Protein AF-A0A7S3Y814-F1 (afdb_monomer_lite)

Organism: NCBI:txid91324

Foldseek 3Di:
DDDDDDDPDPDDPDPVNVVVVVVLVVPDPPALEAEEEEEEAAPLCRVVVVCVVQVHDPPDDDFDPAWDWDWDADPNHTYTYIYGGRDPVHVVVPVVPPPRHPYYHYRD

InterPro domains:
  IPR005225 Small GTP-binding domain [TIGR00231] (32-103)
  IPR006689 Small GTPase superfamily, ARF/SAR type [PF00025] (21-105)
  IPR006689 Small GTPase superfamily, ARF/SAR type [PR00328] (35-58)
  IPR006689 Small GTPase superfamily, ARF/SAR type [PR00328] (63-87)
  IPR006689 Small GTPase superfamily, ARF/SAR type [PR00328] (90-108)
  IPR027417 P-loop containing nucleoside triphosphate hydrolase [G3DSA:3.40.50.300] (13-106)
  IPR027417 P-loop containing nucleoside triphosphate hydrolase [SSF52540] (30-105)
  IPR044612 ADP-ribosylation factor-like protein 2/3 [PTHR45697] (18-105)

Radius of gyration: 16.12 Å; chains: 1; bounding box: 32×49×43 Å

pLDDT: mean 75.56, std 18.51, range [23.2, 92.88]

Sequence (108 aa):
TCRFTSVLSPRHASLTEMGLLSLLRGLRKSEKEARILVLGLDNAGKTTCLKQLSNEEISHVVPTQGFNIKSLVQDGFKLNVWDIGGQKTIRPYWRNYFENTDCLVSNH

Structure (mmCIF, N/CA/C/O backbone):
data_AF-A0A7S3Y814-F1
#
_entry.id   AF-A0A7S3Y814-F1
#
loop_
_atom_site.group_PDB
_atom_site.id
_atom_site.type_symbol
_atom_site.label_atom_id
_atom_site.label_alt_id
_atom_site.label_comp_id
_atom_site.label_asym_id
_atom_site.label_entity_id
_atom_site.label_seq_id
_atom_site.pdbx_PDB_ins_code
_atom_site.Cartn_x
_atom_site.Cartn_y
_atom_site.Cartn_z
_atom_site.occupancy
_atom_site.B_iso_or_equiv
_atom_site.auth_seq_id
_atom_site.auth_comp_id
_atom_site.auth_asym_id
_atom_site.auth_atom_id
_atom_site.pdbx_PDB_model_num
ATOM 1 N N . THR A 1 1 ? -2.531 38.382 30.337 1.00 42.53 1 THR A N 1
ATOM 2 C CA . THR A 1 1 ? -2.889 38.840 28.978 1.00 42.53 1 THR A CA 1
ATOM 3 C C . THR A 1 1 ? -1.778 38.456 28.025 1.00 42.53 1 THR A C 1
ATOM 5 O O . THR A 1 1 ? -0.744 39.101 28.012 1.00 42.53 1 THR A O 1
ATOM 8 N N . CYS A 1 2 ? -1.948 37.374 27.266 1.00 23.20 2 CYS A N 1
ATOM 9 C CA . CYS A 1 2 ? -1.082 37.080 26.127 1.00 23.20 2 CYS A CA 1
ATOM 10 C C . CYS A 1 2 ? -1.944 36.422 25.048 1.00 23.20 2 CYS A C 1
ATOM 12 O O . CYS A 1 2 ? -2.606 35.417 25.296 1.00 23.20 2 CYS A O 1
ATOM 14 N N . ARG A 1 3 ? -2.023 37.088 23.899 1.00 39.22 3 ARG A N 1
ATOM 15 C CA . ARG A 1 3 ? -2.872 36.779 22.751 1.00 39.22 3 ARG A CA 1
ATOM 16 C C . ARG A 1 3 ? -1.935 36.215 21.688 1.00 39.22 3 ARG A C 1
ATOM 18 O O . ARG A 1 3 ? -1.065 36.944 21.231 1.00 39.22 3 ARG A O 1
ATOM 25 N N . PHE A 1 4 ? -2.099 34.953 21.309 1.00 31.38 4 PHE A N 1
ATOM 26 C CA . PHE A 1 4 ? -1.454 34.392 20.122 1.00 31.38 4 PHE A CA 1
ATOM 27 C C . PHE A 1 4 ? -2.539 33.851 19.196 1.00 31.38 4 PHE A C 1
ATOM 29 O O . PHE A 1 4 ? -2.988 32.716 19.295 1.00 31.38 4 PHE A O 1
ATOM 36 N N . THR A 1 5 ? -3.012 34.735 18.324 1.00 38.53 5 THR A N 1
ATOM 37 C CA . THR A 1 5 ? -3.643 34.374 17.060 1.00 38.53 5 THR A CA 1
ATOM 38 C C . THR A 1 5 ? -2.535 34.036 16.064 1.00 38.53 5 THR A C 1
ATOM 40 O O . THR A 1 5 ? -1.815 34.934 15.636 1.00 38.53 5 THR A O 1
ATOM 43 N N . SER A 1 6 ? -2.414 32.773 15.672 1.00 33.12 6 SER A N 1
ATOM 44 C CA . SER A 1 6 ? -1.783 32.352 14.416 1.00 33.12 6 SER A CA 1
ATOM 45 C C . SER A 1 6 ? -2.910 31.782 13.548 1.00 33.12 6 SER A C 1
ATOM 47 O O . SER A 1 6 ? -3.399 30.682 13.759 1.00 33.12 6 SER A O 1
ATOM 49 N N . VAL A 1 7 ? -3.595 32.609 12.758 1.00 37.78 7 VAL A N 1
ATOM 50 C CA . VAL A 1 7 ? -3.277 32.835 11.337 1.00 37.78 7 VAL A CA 1
ATOM 51 C C . VAL A 1 7 ? -2.771 31.555 10.661 1.00 37.78 7 VAL A C 1
ATOM 53 O O . VAL A 1 7 ? -1.594 31.422 10.342 1.00 37.78 7 VAL A O 1
ATOM 56 N N . LEU A 1 8 ? -3.684 30.614 10.413 1.00 36.41 8 LEU A N 1
ATOM 57 C CA . LEU A 1 8 ? -3.529 29.666 9.312 1.00 36.41 8 LEU A CA 1
ATOM 58 C C . LEU A 1 8 ? -3.719 30.458 8.010 1.00 36.41 8 LEU A C 1
ATOM 60 O O . LEU A 1 8 ? -4.835 30.717 7.568 1.00 36.41 8 LEU A O 1
ATOM 64 N N . SER A 1 9 ? -2.604 30.928 7.454 1.00 35.44 9 SER A N 1
ATOM 65 C CA . SER A 1 9 ? -2.532 31.521 6.118 1.00 35.44 9 SER A CA 1
ATOM 66 C C . SER A 1 9 ? -2.795 30.428 5.070 1.00 35.44 9 SER A C 1
ATOM 68 O O . SER A 1 9 ? -2.059 29.441 5.048 1.00 35.44 9 SER A O 1
ATOM 70 N N . PRO A 1 10 ? -3.790 30.571 4.175 1.00 41.81 10 PRO A N 1
ATOM 71 C CA . PRO A 1 10 ? -4.065 29.601 3.125 1.00 41.81 10 PRO A CA 1
ATOM 72 C C . PRO A 1 10 ? -3.220 29.952 1.899 1.00 41.81 10 PRO A C 1
ATOM 74 O O . PRO A 1 10 ? -3.723 30.472 0.907 1.00 41.81 10 PRO A O 1
ATOM 77 N N . ARG A 1 11 ? -1.904 29.749 1.965 1.00 37.62 11 ARG A N 1
ATOM 78 C CA . ARG A 1 11 ? -1.033 29.892 0.792 1.00 37.62 11 ARG A CA 1
ATOM 79 C C . ARG A 1 11 ? 0.015 28.790 0.825 1.00 37.62 11 ARG A C 1
ATOM 81 O O . ARG A 1 11 ? 0.974 28.920 1.571 1.00 37.62 11 ARG A O 1
ATOM 88 N N . HIS A 1 12 ? -0.186 27.778 -0.024 1.00 40.03 12 HIS A N 1
ATOM 89 C CA . HIS A 1 12 ? 0.581 26.527 -0.195 1.00 40.03 12 HIS A CA 1
ATOM 90 C C . HIS A 1 12 ? 0.005 25.265 0.471 1.00 40.03 12 HIS A C 1
ATOM 92 O O . HIS A 1 12 ? 0.764 24.381 0.839 1.00 40.03 12 HIS A O 1
ATOM 98 N N . ALA A 1 13 ? -1.321 25.120 0.557 1.00 43.84 13 ALA A N 1
ATOM 99 C CA . ALA A 1 13 ? -1.892 23.772 0.585 1.00 43.84 13 ALA A CA 1
ATOM 100 C C . ALA A 1 13 ? -1.985 23.279 -0.866 1.00 43.84 13 ALA A C 1
ATOM 102 O O . ALA A 1 13 ? -2.672 23.888 -1.692 1.00 43.84 13 ALA A O 1
ATOM 103 N N . SER A 1 14 ? -1.240 22.232 -1.197 1.00 47.19 14 SER A N 1
ATOM 104 C CA . SER A 1 14 ? -1.306 21.590 -2.514 1.00 47.19 14 SER A CA 1
ATOM 105 C C . SER A 1 14 ? -2.740 21.094 -2.779 1.00 47.19 14 SER A C 1
ATOM 107 O O . SER A 1 14 ? -3.441 20.686 -1.854 1.00 47.19 14 SER A O 1
ATOM 109 N N . LEU A 1 15 ? -3.218 21.124 -4.030 1.00 47.12 15 LEU A N 1
ATOM 110 C CA . LEU A 1 15 ? -4.584 20.690 -4.398 1.00 47.12 15 LEU A CA 1
ATOM 111 C C . LEU A 1 15 ? -4.923 19.260 -3.915 1.00 47.12 15 LEU A C 1
ATOM 113 O O . LEU A 1 15 ? -6.091 18.926 -3.724 1.00 47.12 15 LEU A O 1
ATOM 117 N N . THR A 1 16 ? -3.903 18.438 -3.664 1.00 50.28 16 THR A N 1
AT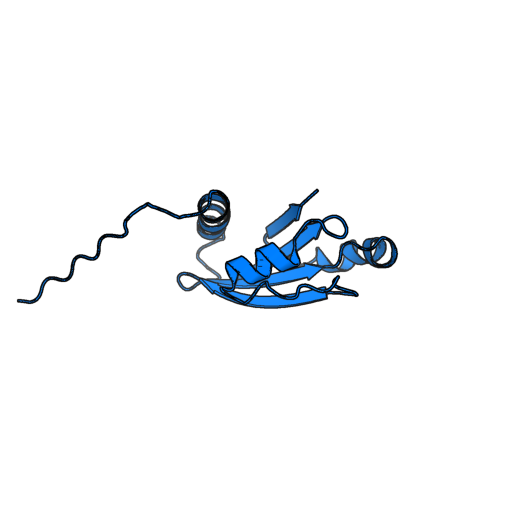OM 118 C CA . THR A 1 16 ? -3.981 17.088 -3.094 1.00 50.28 16 THR A CA 1
ATOM 119 C C . THR A 1 16 ? -4.303 17.055 -1.595 1.00 50.28 16 THR A C 1
ATOM 121 O O . THR A 1 16 ? -5.032 16.164 -1.157 1.00 50.28 16 THR A O 1
ATOM 124 N N . GLU A 1 17 ? -3.838 18.029 -0.803 1.00 51.25 17 GLU A N 1
ATOM 125 C CA . GLU A 1 17 ? -4.102 18.079 0.646 1.00 51.25 17 GLU A CA 1
ATOM 126 C C . GLU A 1 17 ? -5.571 18.381 0.951 1.00 51.25 17 GLU A C 1
ATOM 128 O O . GLU A 1 17 ? -6.143 17.791 1.866 1.00 51.25 17 GLU A O 1
ATOM 133 N N . MET A 1 18 ? -6.227 19.235 0.156 1.00 51.94 18 MET A N 1
ATOM 134 C CA . MET A 1 18 ? -7.648 19.549 0.359 1.00 51.94 18 MET A CA 1
ATOM 135 C C . MET A 1 18 ? -8.555 18.326 0.161 1.00 51.94 18 MET A C 1
ATOM 137 O O . MET A 1 18 ? -9.517 18.155 0.909 1.00 51.94 18 MET A O 1
ATOM 141 N N . GLY A 1 19 ? -8.234 17.456 -0.803 1.00 62.22 19 GLY A N 1
ATOM 142 C CA . GLY A 1 19 ? -9.001 16.241 -1.081 1.00 62.22 19 GLY A CA 1
ATOM 143 C C . GLY A 1 19 ? -8.835 15.191 0.014 1.00 62.22 19 GLY A C 1
ATOM 144 O O . GLY A 1 19 ? -9.819 14.787 0.633 1.00 62.22 19 GLY A O 1
ATOM 145 N N . LEU A 1 20 ? -7.593 14.802 0.313 1.00 63.75 20 LEU A N 1
ATOM 146 C CA . LEU A 1 20 ? -7.313 13.744 1.286 1.00 63.75 20 LEU A CA 1
ATOM 147 C C . LEU A 1 20 ? -7.800 14.115 2.693 1.00 63.75 20 LEU A C 1
ATOM 149 O O . LEU A 1 20 ? -8.494 13.323 3.323 1.00 63.75 20 LEU A O 1
ATOM 153 N N . LEU A 1 21 ? -7.542 15.343 3.155 1.00 60.06 21 LEU A N 1
ATOM 154 C CA . LEU A 1 21 ? -7.996 15.796 4.476 1.00 60.06 21 LEU A CA 1
ATOM 155 C C . LEU A 1 21 ? -9.529 15.856 4.579 1.00 60.06 21 LEU A C 1
ATOM 157 O O . LEU A 1 21 ? -10.087 15.598 5.645 1.00 60.06 21 LEU A O 1
ATOM 161 N N . SER A 1 22 ? -10.233 16.166 3.485 1.00 61.69 22 SER A N 1
ATOM 162 C CA . SER A 1 22 ? -11.703 16.142 3.466 1.00 61.69 22 SER A CA 1
ATOM 163 C C . SER A 1 22 ? -12.273 14.720 3.539 1.00 61.69 22 SER A C 1
ATOM 165 O O . SER A 1 22 ? -13.259 14.500 4.243 1.00 61.69 22 SER A O 1
ATOM 167 N N . LEU A 1 23 ? -11.612 13.748 2.900 1.00 63.41 23 LEU A N 1
ATOM 168 C CA . LEU A 1 23 ? -11.965 12.328 2.983 1.00 63.41 23 LEU A CA 1
ATOM 169 C C . LEU A 1 23 ? -11.729 11.781 4.398 1.00 63.41 23 LEU A C 1
ATOM 171 O O . LEU A 1 23 ? -12.581 11.074 4.935 1.00 63.41 23 LEU A O 1
ATOM 175 N N . LEU A 1 24 ? -10.631 12.184 5.044 1.00 62.84 24 LEU A N 1
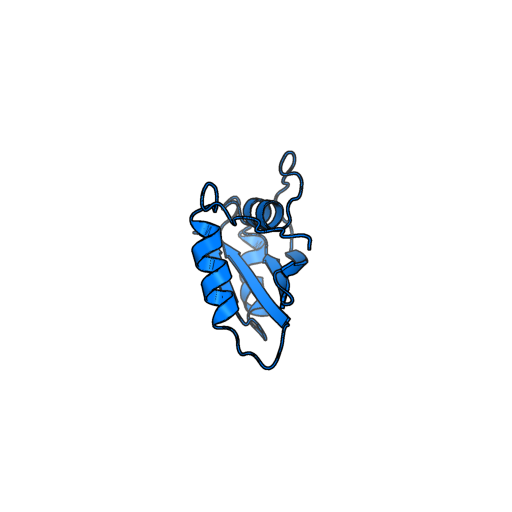ATOM 176 C CA . LEU A 1 24 ? -10.327 11.817 6.431 1.00 62.84 24 LEU A CA 1
ATOM 177 C C . LEU A 1 24 ? -11.347 12.366 7.434 1.00 62.84 24 LEU A C 1
ATOM 179 O O . LEU A 1 24 ? -11.690 11.680 8.390 1.00 62.84 24 LEU A O 1
ATOM 183 N N . ARG A 1 25 ? -11.903 13.563 7.201 1.00 62.22 25 ARG A N 1
ATOM 184 C CA . ARG A 1 25 ? -12.992 14.110 8.036 1.00 62.22 25 ARG A CA 1
ATOM 185 C C . ARG A 1 25 ? -14.311 13.338 7.904 1.00 62.22 25 ARG A C 1
ATOM 187 O O . ARG A 1 25 ? -15.149 13.442 8.799 1.00 62.22 25 ARG A O 1
ATOM 194 N N . GLY A 1 26 ? -14.512 12.610 6.801 1.00 59.97 26 GLY A N 1
ATOM 195 C CA . GLY A 1 26 ? -15.687 11.766 6.557 1.00 59.97 26 GLY A CA 1
ATOM 196 C C . GLY A 1 26 ? -15.579 10.355 7.147 1.00 59.97 26 GLY A C 1
ATOM 197 O O . GLY A 1 26 ? -16.605 9.715 7.387 1.00 59.97 26 GLY A O 1
ATOM 198 N N . LEU A 1 27 ? -14.358 9.882 7.419 1.00 62.66 27 LEU A N 1
ATOM 199 C CA . LEU A 1 27 ? -14.099 8.616 8.102 1.00 62.66 27 LEU A CA 1
ATOM 200 C C . LEU A 1 27 ? -14.560 8.710 9.566 1.00 62.66 27 LEU A C 1
ATOM 202 O O . LEU A 1 27 ? -14.263 9.655 10.295 1.00 62.66 27 LEU A O 1
ATOM 206 N N . ARG A 1 28 ? -15.420 7.762 9.951 1.00 55.16 28 ARG A N 1
ATOM 207 C CA . ARG A 1 28 ? -16.285 7.802 11.138 1.00 55.16 28 ARG A CA 1
ATOM 208 C C . ARG A 1 28 ? -15.518 8.119 12.430 1.00 55.16 28 ARG A C 1
ATOM 210 O O . ARG A 1 28 ? -14.602 7.409 12.815 1.00 55.16 28 ARG A O 1
ATOM 217 N N . LYS A 1 29 ? -16.026 9.115 13.168 1.00 52.81 29 LYS A N 1
ATOM 218 C CA . LYS A 1 29 ? -15.592 9.609 14.497 1.00 52.81 29 LYS A CA 1
ATOM 219 C C . LYS A 1 29 ? -15.321 8.561 15.602 1.00 52.81 29 LYS A C 1
ATOM 221 O O . L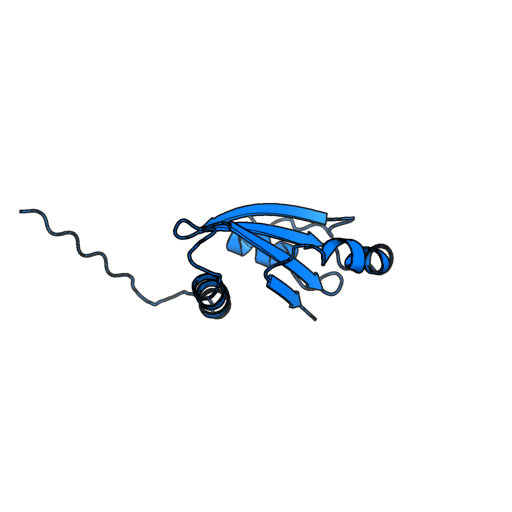YS A 1 29 ? -14.865 8.970 16.666 1.00 52.81 29 LYS A O 1
ATOM 226 N N . SER A 1 30 ? -15.635 7.274 15.423 1.00 55.22 30 SER A N 1
ATOM 227 C CA . SER A 1 30 ? -15.480 6.253 16.473 1.00 55.22 30 SER A CA 1
ATOM 228 C C . SER A 1 30 ? -14.093 5.616 16.513 1.00 55.22 30 SER A C 1
ATOM 230 O O . SER A 1 30 ? -13.641 5.251 17.592 1.00 55.22 30 SER A O 1
ATOM 232 N N . GLU A 1 31 ? -13.396 5.534 15.379 1.00 63.00 31 GLU A N 1
ATOM 233 C CA . GLU A 1 31 ? -12.042 4.988 15.303 1.00 63.00 31 GLU A CA 1
ATOM 234 C C . GLU A 1 31 ? -11.143 6.037 14.658 1.00 63.00 31 GLU A C 1
ATOM 236 O O . GLU A 1 31 ? -11.306 6.415 13.503 1.00 63.00 31 GLU A O 1
ATOM 241 N N . LYS A 1 32 ? -10.194 6.567 15.432 1.00 77.94 32 LYS A N 1
ATOM 242 C CA . LYS A 1 32 ? -9.200 7.536 14.945 1.00 77.94 32 LYS A CA 1
ATOM 243 C C . LYS A 1 32 ? -8.105 6.851 14.120 1.00 77.94 32 LYS A C 1
ATOM 245 O O . LYS A 1 32 ? -6.986 7.348 14.079 1.00 77.94 32 LYS A O 1
ATOM 250 N N . GLU A 1 33 ? -8.389 5.703 13.516 1.00 84.75 33 GLU A N 1
ATOM 251 C CA . GLU A 1 33 ? -7.453 4.916 12.722 1.00 84.75 33 GLU A CA 1
ATOM 252 C C . GLU A 1 33 ? -8.092 4.594 11.371 1.00 84.75 33 GLU A C 1
ATOM 254 O O . GLU A 1 33 ? -9.267 4.250 11.313 1.00 84.75 33 GLU A O 1
ATOM 259 N N . ALA A 1 34 ? -7.336 4.757 10.287 1.00 88.31 34 ALA A N 1
ATOM 260 C CA . ALA A 1 34 ? -7.793 4.460 8.935 1.00 88.31 34 ALA A CA 1
ATOM 261 C C . ALA A 1 34 ? -6.699 3.729 8.157 1.00 88.31 34 ALA A C 1
ATOM 263 O O . ALA A 1 34 ? -5.524 4.113 8.194 1.00 88.31 34 ALA A O 1
ATOM 264 N N . ARG A 1 35 ? -7.084 2.693 7.413 1.00 90.44 35 ARG A N 1
ATOM 265 C CA . ARG A 1 35 ? -6.218 1.967 6.489 1.00 90.44 35 ARG A CA 1
ATOM 266 C C . ARG A 1 35 ? -6.405 2.484 5.068 1.00 90.44 35 ARG A C 1
ATOM 268 O O . ARG A 1 35 ? -7.458 2.322 4.454 1.00 90.44 35 ARG A O 1
ATOM 275 N N . ILE A 1 36 ? -5.342 3.074 4.536 1.00 91.06 36 ILE A N 1
ATOM 276 C CA . ILE A 1 36 ? -5.294 3.624 3.184 1.00 91.06 36 ILE A CA 1
ATOM 277 C C . ILE A 1 36 ? -4.453 2.691 2.318 1.00 91.06 36 ILE A C 1
ATOM 279 O O . ILE A 1 36 ? -3.300 2.416 2.638 1.00 91.06 36 ILE A O 1
ATOM 283 N N . LEU A 1 37 ? -5.007 2.223 1.207 1.00 92.69 37 LEU A N 1
ATOM 284 C CA . LEU A 1 37 ? -4.294 1.438 0.206 1.00 92.69 37 LEU A CA 1
ATOM 285 C C . LEU A 1 37 ? -3.956 2.326 -0.990 1.00 92.69 37 LEU A C 1
ATOM 287 O O . LEU A 1 37 ? -4.844 2.959 -1.554 1.00 92.69 37 LEU A O 1
ATOM 291 N N . VAL A 1 38 ? -2.689 2.361 -1.396 1.00 92.25 38 VAL A N 1
ATOM 292 C CA . VAL A 1 38 ? -2.211 3.126 -2.554 1.00 92.25 38 VAL A CA 1
ATOM 293 C C . VAL A 1 38 ? -1.799 2.151 -3.655 1.00 92.25 38 VAL A C 1
ATOM 295 O O . VAL A 1 38 ? -0.818 1.418 -3.525 1.00 92.25 38 VAL A O 1
ATOM 298 N N . LEU A 1 39 ? -2.565 2.143 -4.747 1.00 90.75 39 LEU A N 1
ATOM 299 C CA . LEU A 1 39 ? -2.344 1.328 -5.943 1.00 90.75 39 LEU A CA 1
ATOM 300 C C . LEU A 1 39 ? -2.102 2.212 -7.169 1.00 90.75 39 LEU A C 1
ATOM 302 O O . LEU A 1 39 ? -2.344 3.417 -7.168 1.00 90.75 39 LEU A O 1
ATOM 306 N N . GLY A 1 40 ? -1.576 1.613 -8.235 1.00 89.50 40 GLY A N 1
ATOM 307 C CA . GLY A 1 40 ? -1.317 2.318 -9.489 1.00 89.50 40 GLY A CA 1
ATOM 308 C C . GLY A 1 40 ? -0.167 1.718 -10.279 1.00 89.50 40 GLY A C 1
ATOM 309 O O . GLY A 1 40 ? 0.579 0.874 -9.766 1.00 89.50 40 GLY A O 1
ATOM 310 N N . LEU A 1 41 ? -0.004 2.150 -11.528 1.00 87.25 41 LEU A N 1
ATOM 311 C CA . LEU A 1 41 ? 1.028 1.618 -12.420 1.00 87.25 41 LEU A CA 1
ATOM 312 C C . LEU A 1 41 ? 2.446 1.851 -11.875 1.00 87.25 41 LEU A C 1
ATOM 314 O O . LEU A 1 41 ? 2.679 2.616 -10.930 1.00 87.25 41 LEU A O 1
ATOM 318 N N . ASP A 1 42 ? 3.405 1.112 -12.433 1.00 86.00 42 ASP A N 1
ATOM 319 C CA . ASP A 1 42 ? 4.813 1.354 -12.131 1.00 86.00 42 ASP A CA 1
ATOM 320 C C . ASP A 1 42 ? 5.173 2.794 -12.514 1.00 86.00 42 ASP A C 1
ATOM 322 O O . ASP A 1 42 ? 4.629 3.325 -13.481 1.00 86.00 42 ASP A O 1
ATOM 326 N N . ASN A 1 43 ? 6.032 3.429 -11.722 1.00 82.19 43 ASN A N 1
ATOM 327 C CA . ASN A 1 43 ? 6.453 4.814 -11.913 1.00 82.19 43 ASN A CA 1
ATOM 328 C C . ASN A 1 43 ? 5.333 5.883 -11.869 1.00 82.19 43 ASN A C 1
ATOM 330 O O . ASN A 1 43 ? 5.583 7.043 -12.172 1.00 82.19 43 ASN A O 1
ATOM 334 N N . ALA A 1 44 ? 4.120 5.553 -11.405 1.00 85.56 44 ALA A N 1
ATOM 335 C CA . ALA A 1 44 ? 3.017 6.516 -11.234 1.00 85.56 44 ALA A CA 1
ATOM 336 C C . ALA A 1 44 ? 3.216 7.526 -10.072 1.00 85.56 44 ALA A C 1
ATOM 338 O O . ALA A 1 44 ? 2.295 8.250 -9.697 1.00 85.56 44 ALA A O 1
ATOM 339 N N . GLY A 1 45 ? 4.394 7.537 -9.43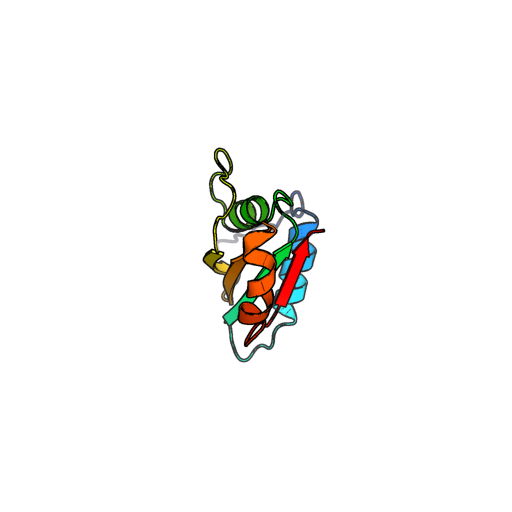3 1.00 86.38 45 GLY A N 1
ATOM 340 C CA . GLY A 1 45 ? 4.728 8.475 -8.353 1.00 86.38 45 GLY A CA 1
ATOM 341 C C . GLY A 1 45 ? 4.108 8.170 -6.983 1.00 86.38 45 GLY A C 1
ATOM 342 O O . GLY A 1 45 ? 4.096 9.044 -6.121 1.00 86.38 45 GLY A O 1
ATOM 343 N N . LYS A 1 46 ? 3.613 6.947 -6.746 1.00 89.38 46 LYS A N 1
ATOM 344 C CA . LYS A 1 46 ? 2.944 6.551 -5.486 1.00 89.38 46 LYS A CA 1
ATOM 345 C C . LYS A 1 46 ? 3.824 6.761 -4.252 1.00 89.38 46 LYS A C 1
ATOM 347 O O . LYS A 1 46 ? 3.459 7.498 -3.340 1.00 89.38 46 LYS A O 1
ATOM 352 N N . THR A 1 47 ? 5.026 6.193 -4.276 1.00 87.12 47 THR A N 1
ATOM 353 C CA . THR A 1 47 ? 6.010 6.321 -3.194 1.00 87.12 47 THR A CA 1
ATOM 354 C C . THR A 1 47 ? 6.467 7.769 -3.010 1.00 87.12 47 THR A C 1
ATOM 356 O O . THR A 1 47 ? 6.684 8.208 -1.884 1.00 87.12 47 THR A O 1
ATOM 359 N N . THR A 1 48 ? 6.554 8.541 -4.098 1.00 88.06 48 THR A N 1
ATOM 360 C CA . THR A 1 48 ? 6.864 9.977 -4.056 1.00 88.06 48 THR A CA 1
ATOM 361 C C . THR A 1 48 ? 5.773 10.769 -3.337 1.00 88.06 48 THR A C 1
ATOM 363 O O . THR A 1 48 ? 6.086 11.558 -2.451 1.00 88.06 48 THR A O 1
ATOM 366 N N . CYS A 1 49 ? 4.502 10.521 -3.663 1.00 86.19 49 CYS A N 1
ATOM 367 C CA . CYS A 1 49 ? 3.356 11.138 -2.994 1.00 86.19 49 CYS A CA 1
ATOM 368 C C . CYS A 1 49 ? 3.320 10.777 -1.499 1.00 86.19 49 CYS A C 1
ATOM 370 O O . CYS A 1 49 ? 3.158 11.649 -0.649 1.00 86.19 49 CYS A O 1
ATOM 372 N N . LEU A 1 50 ? 3.575 9.507 -1.160 1.00 87.50 50 LEU A N 1
ATOM 373 C CA . LEU A 1 50 ? 3.657 9.066 0.234 1.00 87.50 50 LEU A CA 1
ATOM 374 C C . LEU A 1 50 ? 4.792 9.763 0.999 1.00 87.50 50 LEU A C 1
ATOM 376 O O . LEU A 1 50 ? 4.591 10.185 2.134 1.00 87.50 50 LEU A O 1
ATOM 380 N N . LYS A 1 51 ? 5.977 9.895 0.391 1.00 88.75 51 LYS A N 1
ATOM 381 C CA . LYS A 1 51 ? 7.114 10.607 0.994 1.00 88.75 51 LYS A CA 1
ATOM 382 C C . LYS A 1 51 ? 6.823 12.093 1.204 1.00 88.75 51 LYS A C 1
ATOM 384 O O . LYS A 1 51 ? 7.161 12.621 2.258 1.00 88.75 51 LYS A O 1
ATOM 389 N N . GLN A 1 52 ? 6.155 12.740 0.248 1.00 86.81 52 GLN A N 1
ATOM 390 C CA . GLN A 1 52 ? 5.695 14.125 0.389 1.00 86.81 52 GLN A CA 1
ATOM 391 C C . GLN A 1 52 ? 4.728 14.273 1.566 1.00 86.81 52 GLN A C 1
ATOM 393 O O . GLN A 1 52 ? 4.933 15.129 2.419 1.00 86.81 52 GLN A O 1
ATOM 398 N N . LEU A 1 53 ? 3.725 13.393 1.660 1.00 83.19 53 LEU A N 1
ATOM 399 C CA . LEU A 1 53 ? 2.747 13.410 2.750 1.00 83.19 53 LEU A CA 1
ATOM 400 C C . LEU A 1 53 ? 3.390 13.154 4.123 1.00 83.19 53 LEU A C 1
ATOM 402 O O . LEU A 1 53 ? 2.920 13.666 5.136 1.00 83.19 53 LEU A O 1
ATOM 406 N N . SER A 1 54 ? 4.469 12.368 4.160 1.00 83.06 54 SER A N 1
ATOM 407 C CA . SER A 1 54 ? 5.230 12.091 5.378 1.00 83.06 54 SER A CA 1
ATOM 408 C C . SER A 1 54 ? 6.332 13.118 5.680 1.00 83.06 54 SER A C 1
ATOM 410 O O . SER A 1 54 ? 7.081 12.900 6.626 1.00 83.06 54 SER A O 1
ATOM 412 N N . ASN A 1 55 ? 6.456 14.207 4.905 1.00 84.06 55 ASN A N 1
ATOM 413 C CA . ASN A 1 55 ? 7.549 15.191 4.998 1.00 84.06 55 ASN A CA 1
ATOM 414 C C . ASN A 1 55 ? 8.958 14.561 4.958 1.00 84.06 55 ASN A C 1
ATOM 416 O O . ASN A 1 55 ? 9.874 15.009 5.646 1.00 84.06 55 ASN A O 1
ATOM 420 N N . GLU A 1 56 ? 9.134 13.503 4.165 1.00 83.12 56 GLU A N 1
ATOM 421 C CA . GLU A 1 56 ? 10.421 12.828 3.983 1.00 83.12 56 GLU A CA 1
ATOM 422 C C . GLU A 1 56 ? 11.147 13.284 2.716 1.00 83.12 56 GLU A C 1
ATOM 424 O O . GLU A 1 56 ? 10.552 13.797 1.768 1.00 83.12 56 GLU A O 1
ATOM 429 N N . GLU A 1 57 ? 12.455 13.030 2.671 1.00 83.69 57 GLU A N 1
ATOM 430 C CA . GLU A 1 57 ? 13.290 13.356 1.521 1.00 83.69 57 GLU A CA 1
ATOM 431 C C . GLU A 1 57 ? 12.950 12.501 0.279 1.00 83.69 57 GLU A C 1
ATOM 433 O O . GLU A 1 57 ? 12.870 11.263 0.312 1.00 83.69 57 GLU A O 1
ATOM 438 N N . ILE A 1 58 ? 12.783 13.187 -0.856 1.00 85.25 58 ILE A N 1
ATOM 439 C CA . ILE A 1 58 ? 12.358 12.617 -2.148 1.00 85.25 58 ILE A CA 1
ATOM 440 C C . ILE A 1 58 ? 13.552 12.344 -3.083 1.00 85.25 58 ILE A C 1
ATOM 442 O O . ILE A 1 58 ? 13.382 11.710 -4.119 1.00 85.25 58 ILE A O 1
ATOM 446 N N . SER A 1 59 ? 14.765 12.778 -2.730 1.00 76.75 59 SER A N 1
ATOM 447 C CA . SER A 1 59 ? 15.963 12.758 -3.594 1.00 76.75 59 SER A CA 1
ATOM 448 C C . SER A 1 59 ? 16.298 11.384 -4.190 1.00 76.75 59 SER A C 1
ATOM 450 O 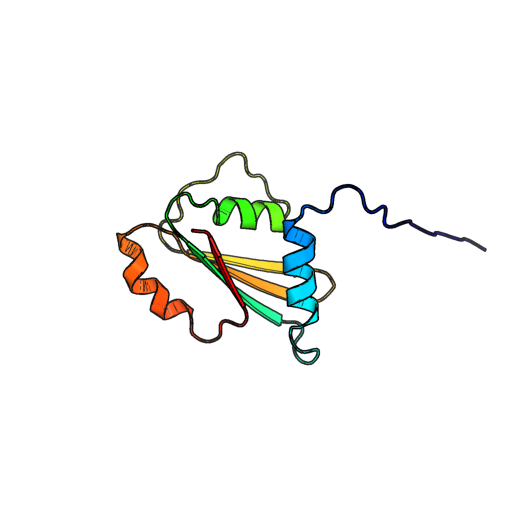O . SER A 1 59 ? 16.804 11.309 -5.308 1.00 76.75 59 SER A O 1
ATOM 452 N N . HIS A 1 60 ? 15.942 10.298 -3.497 1.00 76.00 60 HIS A N 1
ATOM 453 C CA . HIS A 1 60 ? 16.115 8.931 -3.979 1.00 76.00 60 HIS A CA 1
ATOM 454 C C . HIS A 1 60 ? 14.845 8.098 -3.743 1.00 76.00 60 HIS A C 1
ATOM 456 O O . HIS A 1 60 ? 14.542 7.664 -2.625 1.00 76.00 60 HIS A O 1
ATOM 462 N N . VAL A 1 61 ? 14.074 7.880 -4.813 1.00 79.75 61 VAL A N 1
ATOM 463 C CA . VAL A 1 61 ? 12.935 6.949 -4.838 1.00 79.75 61 VAL A CA 1
ATOM 464 C C . VAL A 1 61 ? 13.289 5.781 -5.748 1.00 79.75 61 VAL A C 1
ATOM 466 O O . VAL A 1 61 ? 13.510 5.956 -6.943 1.00 79.75 61 VAL A O 1
ATOM 469 N N . VAL A 1 62 ? 13.361 4.586 -5.168 1.00 81.19 62 VAL A N 1
ATOM 470 C CA . VAL A 1 62 ? 13.609 3.329 -5.886 1.00 81.19 62 VAL A CA 1
ATOM 471 C C . VAL A 1 62 ? 12.260 2.649 -6.153 1.00 81.19 62 VAL A C 1
ATOM 473 O O . VAL A 1 62 ? 11.373 2.751 -5.301 1.00 81.19 62 VAL A O 1
ATOM 476 N N . PRO A 1 63 ? 12.067 1.955 -7.292 1.00 79.56 63 PRO A N 1
ATOM 477 C CA . PRO A 1 63 ? 10.845 1.199 -7.543 1.00 79.56 63 PRO A CA 1
ATOM 478 C C . PRO A 1 63 ? 10.554 0.192 -6.425 1.00 79.56 63 PRO A C 1
ATOM 480 O O . PRO A 1 63 ? 11.389 -0.650 -6.092 1.00 79.56 63 PRO A O 1
ATOM 483 N N . THR A 1 64 ? 9.345 0.246 -5.869 1.00 80.75 64 THR A N 1
ATOM 484 C CA . THR A 1 64 ? 8.911 -0.676 -4.815 1.00 80.75 64 THR A CA 1
ATOM 485 C C . THR A 1 64 ? 8.764 -2.088 -5.389 1.00 80.75 64 THR A C 1
ATOM 487 O O . THR A 1 64 ? 7.886 -2.338 -6.215 1.00 80.75 64 THR A O 1
ATOM 490 N N . GLN A 1 65 ? 9.620 -3.019 -4.954 1.00 77.75 65 GLN A N 1
ATOM 491 C CA . GLN A 1 65 ? 9.599 -4.423 -5.399 1.00 77.75 65 GLN A CA 1
ATOM 492 C C . GLN A 1 65 ? 8.438 -5.239 -4.804 1.00 77.75 65 GLN A C 1
ATOM 494 O O . GLN A 1 65 ? 8.060 -6.264 -5.362 1.00 77.75 65 GLN A O 1
ATOM 499 N N . GLY A 1 66 ? 7.863 -4.779 -3.692 1.00 83.31 66 GLY A N 1
ATOM 500 C CA . GLY A 1 66 ? 6.734 -5.419 -3.020 1.00 83.31 66 GLY A CA 1
ATOM 501 C C . GLY A 1 66 ? 5.753 -4.376 -2.506 1.00 83.31 66 GLY A C 1
ATOM 502 O O . GLY A 1 66 ? 4.933 -3.858 -3.263 1.00 83.31 66 GLY A O 1
ATOM 503 N N . PHE A 1 67 ? 5.866 -4.045 -1.224 1.00 87.56 67 PHE A N 1
ATOM 504 C CA . PHE A 1 67 ? 5.022 -3.055 -0.569 1.00 87.56 67 PHE A CA 1
ATOM 505 C C . PHE A 1 67 ? 5.810 -2.256 0.471 1.00 87.56 67 PHE A C 1
ATOM 507 O O . PHE A 1 67 ? 6.829 -2.718 0.983 1.00 87.56 67 PHE A O 1
ATOM 514 N N . ASN A 1 68 ? 5.314 -1.070 0.797 1.00 88.12 68 ASN A N 1
ATOM 515 C CA . ASN A 1 68 ? 5.793 -0.236 1.886 1.00 88.12 68 ASN A CA 1
ATOM 516 C C . ASN A 1 68 ? 4.607 0.158 2.776 1.00 88.12 68 ASN A C 1
ATOM 518 O O . ASN A 1 68 ? 3.554 0.534 2.265 1.00 88.12 68 ASN A O 1
ATOM 522 N N . ILE A 1 69 ? 4.768 0.074 4.097 1.00 90.44 69 ILE A N 1
ATOM 523 C CA . ILE A 1 69 ? 3.721 0.439 5.061 1.00 90.44 69 ILE A CA 1
ATOM 524 C C . ILE A 1 69 ? 4.226 1.606 5.891 1.00 90.44 69 ILE A C 1
ATOM 526 O O . ILE A 1 69 ? 5.313 1.537 6.462 1.00 90.44 69 ILE A O 1
ATOM 530 N N . LYS A 1 70 ? 3.421 2.663 5.992 1.00 89.94 70 LYS A N 1
ATOM 531 C CA . LYS A 1 70 ? 3.704 3.802 6.864 1.00 89.94 70 LYS A CA 1
ATOM 532 C C . LYS A 1 70 ? 2.510 4.161 7.720 1.00 89.94 70 LYS A C 1
ATOM 534 O O . LYS A 1 70 ? 1.408 4.326 7.209 1.00 89.94 70 LYS A O 1
ATOM 539 N N . SER A 1 71 ? 2.762 4.366 9.005 1.00 90.81 71 SER A N 1
ATOM 540 C CA . SER A 1 71 ? 1.792 4.947 9.926 1.00 90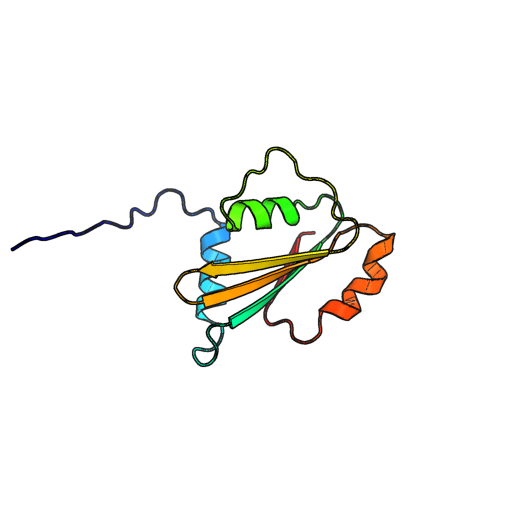.81 71 SER A CA 1
ATOM 541 C C . SER A 1 71 ? 2.069 6.440 10.068 1.00 90.81 71 SER A C 1
ATOM 543 O O . SER A 1 71 ? 3.100 6.834 10.606 1.00 90.81 71 SER A O 1
ATOM 545 N N . LEU A 1 72 ? 1.156 7.268 9.573 1.00 88.25 72 LEU A N 1
ATOM 546 C CA . LEU A 1 72 ? 1.201 8.721 9.698 1.00 88.25 72 LEU A CA 1
ATOM 547 C C . LEU A 1 72 ? 0.205 9.157 10.764 1.00 88.25 72 LEU A C 1
ATOM 549 O O . LEU A 1 72 ? -0.876 8.588 10.870 1.00 88.25 72 LEU A O 1
ATOM 553 N N . VAL A 1 73 ? 0.551 10.173 11.547 1.00 86.38 73 VAL A N 1
ATOM 554 C CA . VAL A 1 73 ? -0.393 10.798 12.475 1.00 86.38 73 VAL A CA 1
ATOM 555 C C . VAL A 1 73 ? -0.666 12.212 11.984 1.00 86.38 73 VAL A C 1
ATOM 557 O O . VAL A 1 73 ? 0.241 13.039 11.961 1.00 86.38 73 VAL A O 1
ATOM 560 N N . GLN A 1 74 ? -1.904 12.479 11.573 1.00 80.50 74 GLN A N 1
ATOM 561 C CA . GLN A 1 74 ? -2.356 13.792 11.107 1.00 80.50 74 GLN A CA 1
ATOM 562 C C . GLN A 1 74 ? -3.614 14.193 11.873 1.00 80.50 74 GLN A C 1
ATOM 564 O O . GLN A 1 74 ? -4.569 13.425 11.935 1.00 80.50 74 GLN A O 1
ATOM 569 N N . ASP A 1 75 ? -3.610 15.374 12.495 1.00 80.94 75 ASP A N 1
ATOM 570 C CA . ASP A 1 75 ? -4.761 15.942 13.218 1.00 80.94 75 ASP A CA 1
ATOM 571 C C . ASP A 1 75 ? -5.422 14.990 14.240 1.00 80.94 75 ASP A C 1
ATOM 573 O O . ASP A 1 75 ? -6.631 15.016 14.473 1.00 80.94 75 ASP A O 1
ATOM 577 N N . GLY A 1 76 ? -4.618 14.126 14.872 1.00 80.06 76 GLY A N 1
ATOM 578 C CA . GLY A 1 76 ? -5.086 13.136 15.847 1.00 80.06 76 GLY A CA 1
ATOM 579 C C . GLY A 1 76 ? -5.689 11.862 15.243 1.00 80.06 76 GLY A C 1
ATOM 580 O O . GLY A 1 76 ? -6.197 11.039 16.003 1.00 80.06 76 GLY A O 1
ATOM 581 N N . PHE A 1 77 ? -5.612 11.685 13.923 1.00 83.62 77 PHE A N 1
ATOM 582 C CA . PHE A 1 77 ? -5.913 10.445 13.210 1.00 83.62 77 PHE A CA 1
ATOM 583 C C . PHE A 1 77 ? -4.627 9.689 12.882 1.00 83.62 77 PHE A C 1
ATOM 585 O O . PHE A 1 77 ? -3.635 10.281 12.463 1.00 83.62 77 PHE A O 1
ATOM 592 N N . LYS A 1 78 ? -4.659 8.369 13.041 1.00 88.38 78 LYS A N 1
ATOM 593 C CA . LYS A 1 78 ? -3.608 7.435 12.654 1.00 88.38 78 LYS A CA 1
ATOM 594 C C . LYS A 1 78 ? -3.943 6.837 11.289 1.00 88.38 78 LYS A C 1
ATOM 596 O O . LYS A 1 78 ? -4.912 6.106 11.133 1.00 88.38 78 LYS A O 1
ATOM 601 N N . LEU A 1 79 ? -3.135 7.148 10.293 1.00 89.81 79 LEU A N 1
ATOM 602 C CA . LEU A 1 79 ? -3.301 6.704 8.918 1.00 89.81 79 LEU A CA 1
ATOM 603 C C . LEU A 1 79 ? -2.272 5.624 8.626 1.00 89.81 79 LEU A C 1
ATOM 605 O O . LEU A 1 79 ? -1.078 5.905 8.583 1.00 89.81 79 LEU A O 1
ATOM 609 N N . ASN A 1 80 ? -2.719 4.395 8.405 1.00 91.69 80 ASN A N 1
ATOM 610 C CA . ASN A 1 80 ? -1.853 3.309 7.968 1.00 91.69 80 ASN A CA 1
ATOM 611 C C . ASN A 1 80 ? -1.910 3.225 6.446 1.00 91.69 80 ASN A C 1
ATOM 613 O O . ASN A 1 80 ? -2.866 2.691 5.884 1.00 91.69 80 ASN A O 1
ATOM 617 N N . VAL A 1 81 ? -0.895 3.767 5.784 1.00 92.06 81 VAL A N 1
ATOM 618 C CA . VAL A 1 81 ? -0.786 3.811 4.329 1.00 92.06 81 VAL A CA 1
ATOM 619 C C . VAL A 1 81 ? 0.005 2.610 3.823 1.00 92.06 81 VAL A C 1
ATOM 621 O O . VAL A 1 81 ? 1.140 2.390 4.239 1.00 92.06 81 VAL A O 1
ATOM 624 N N . TRP A 1 82 ? -0.593 1.853 2.909 1.00 92.88 82 TRP A N 1
ATOM 625 C CA . TRP A 1 82 ? -0.023 0.687 2.241 1.00 92.88 82 TRP A CA 1
ATOM 626 C C . TRP A 1 82 ? 0.286 1.050 0.786 1.00 92.88 82 TRP A C 1
ATOM 628 O O . TRP A 1 82 ? -0.608 1.058 -0.054 1.00 92.88 82 TRP A O 1
ATOM 638 N N . ASP A 1 83 ? 1.541 1.370 0.481 1.00 91.75 83 ASP A N 1
ATOM 639 C CA . ASP A 1 83 ? 2.024 1.630 -0.880 1.00 91.75 83 ASP A CA 1
ATOM 640 C C . ASP A 1 83 ? 2.449 0.316 -1.536 1.00 91.75 83 ASP A C 1
ATOM 642 O O . ASP A 1 83 ? 3.470 -0.269 -1.172 1.00 91.75 83 ASP A O 1
ATOM 646 N N . ILE A 1 84 ? 1.648 -0.177 -2.482 1.00 92.00 84 ILE A N 1
ATOM 647 C CA . ILE A 1 84 ? 1.933 -1.422 -3.202 1.00 92.00 84 ILE A CA 1
ATOM 648 C C . ILE A 1 84 ? 2.602 -1.085 -4.529 1.00 92.00 84 ILE A C 1
ATOM 650 O O . ILE A 1 84 ? 2.143 -0.219 -5.273 1.00 92.00 84 ILE A O 1
ATOM 654 N N . GLY A 1 85 ? 3.674 -1.792 -4.877 1.00 90.50 85 GLY A N 1
ATOM 655 C CA . GLY A 1 85 ? 4.366 -1.551 -6.136 1.00 90.50 85 GLY A CA 1
ATOM 656 C C . GLY A 1 85 ? 3.479 -1.783 -7.377 1.00 90.50 85 GLY A C 1
ATOM 657 O O . GLY A 1 85 ? 2.476 -2.504 -7.367 1.00 90.50 85 GLY A O 1
ATOM 658 N N . GLY A 1 86 ? 3.877 -1.152 -8.485 1.00 89.00 86 GLY A N 1
ATOM 659 C CA . GLY A 1 86 ? 3.113 -1.131 -9.740 1.00 89.00 86 GLY A CA 1
ATOM 660 C C . GLY A 1 86 ? 3.568 -2.118 -10.820 1.00 89.00 86 GLY A C 1
ATOM 661 O O . GLY A 1 86 ? 2.972 -2.158 -11.909 1.00 89.00 86 GLY A O 1
ATOM 662 N N . GLN A 1 87 ? 4.620 -2.895 -10.548 1.00 89.12 87 GLN A N 1
ATOM 663 C CA . GLN A 1 87 ? 5.225 -3.818 -11.510 1.00 89.12 87 GLN A CA 1
ATOM 664 C C . GLN A 1 87 ? 4.229 -4.893 -11.947 1.00 89.12 87 GLN A C 1
ATOM 666 O O . GLN A 1 87 ? 3.437 -5.394 -11.150 1.00 89.12 87 GLN A O 1
ATOM 671 N N . LYS A 1 88 ? 4.275 -5.287 -13.225 1.00 89.94 88 LYS A N 1
ATOM 672 C CA . LYS A 1 88 ? 3.363 -6.308 -13.777 1.00 89.94 88 LYS A CA 1
ATOM 673 C C . LYS A 1 88 ? 3.410 -7.626 -12.995 1.00 89.94 88 LYS A C 1
ATOM 675 O O . LYS A 1 88 ? 2.378 -8.272 -12.859 1.00 89.94 88 LYS A O 1
ATOM 680 N N . THR A 1 89 ? 4.578 -7.978 -12.467 1.00 89.19 89 THR A N 1
ATOM 681 C CA . THR A 1 89 ? 4.828 -9.181 -11.661 1.00 89.19 89 THR A CA 1
ATOM 682 C C . THR A 1 89 ? 4.033 -9.206 -10.358 1.00 89.19 89 THR A C 1
ATOM 684 O O . THR A 1 89 ? 3.606 -10.277 -9.941 1.00 89.19 89 THR A O 1
ATOM 687 N N . ILE A 1 90 ? 3.786 -8.046 -9.740 1.00 88.00 90 ILE A N 1
ATOM 688 C CA . ILE A 1 90 ? 3.132 -7.965 -8.425 1.00 88.00 90 ILE A CA 1
ATOM 689 C C . ILE A 1 90 ? 1.644 -7.595 -8.484 1.00 88.00 90 ILE A C 1
ATOM 691 O O . ILE A 1 90 ? 0.916 -7.812 -7.518 1.00 88.00 90 ILE A O 1
ATOM 695 N N . ARG A 1 91 ? 1.154 -7.109 -9.634 1.00 90.25 91 ARG A N 1
ATOM 696 C CA . ARG A 1 91 ? -0.273 -6.797 -9.860 1.00 90.25 91 ARG A CA 1
ATOM 697 C C . ARG A 1 91 ? -1.243 -7.938 -9.527 1.00 90.25 91 ARG A C 1
ATOM 699 O O . ARG A 1 91 ? -2.311 -7.633 -8.998 1.00 90.25 91 ARG A O 1
ATOM 706 N N . PRO A 1 92 ? -0.932 -9.227 -9.782 1.00 91.44 92 PRO A N 1
ATOM 707 C CA . PRO A 1 92 ? -1.820 -10.319 -9.385 1.00 91.44 92 PRO A CA 1
ATOM 708 C C . PRO A 1 92 ? -2.110 -10.352 -7.877 1.00 91.44 92 PRO A C 1
ATOM 710 O O . PRO A 1 92 ? -3.212 -10.733 -7.486 1.00 91.44 92 PRO A O 1
ATOM 713 N N . TYR A 1 93 ? -1.166 -9.895 -7.047 1.00 89.12 93 TYR A N 1
ATOM 714 C CA . TYR A 1 93 ? -1.280 -9.890 -5.587 1.00 89.12 93 TYR A CA 1
ATOM 715 C C . TYR A 1 93 ? -2.030 -8.680 -5.027 1.00 89.12 93 TYR A C 1
ATOM 717 O O . TYR A 1 93 ? -2.353 -8.682 -3.845 1.00 89.12 93 TYR A O 1
ATOM 725 N N . TRP A 1 94 ? -2.363 -7.666 -5.839 1.00 90.94 94 TRP A N 1
ATOM 726 C CA . TRP A 1 94 ? -3.110 -6.487 -5.371 1.00 90.94 94 TRP A CA 1
ATOM 727 C C . TRP A 1 94 ? -4.416 -6.859 -4.666 1.00 90.94 94 TRP A C 1
ATOM 729 O O . TRP A 1 94 ? -4.793 -6.220 -3.687 1.00 90.94 94 TRP A O 1
ATOM 739 N N . ARG A 1 95 ? -5.068 -7.937 -5.122 1.00 89.25 95 ARG A N 1
ATOM 740 C CA . ARG A 1 95 ? -6.325 -8.420 -4.541 1.00 89.25 95 ARG A CA 1
ATOM 741 C C . ARG A 1 95 ? -6.213 -8.783 -3.063 1.00 89.25 95 ARG A C 1
ATOM 743 O O . ARG A 1 95 ? -7.171 -8.586 -2.328 1.00 89.25 95 ARG A O 1
ATOM 750 N N . ASN A 1 96 ? -5.035 -9.222 -2.631 1.00 89.88 96 ASN A N 1
ATOM 751 C CA . ASN A 1 96 ? -4.779 -9.643 -1.257 1.00 89.88 96 ASN A CA 1
ATOM 752 C C . ASN A 1 96 ? -4.747 -8.461 -0.274 1.00 89.88 96 ASN A C 1
ATOM 754 O O . ASN A 1 96 ? -4.772 -8.671 0.933 1.00 89.88 96 ASN A O 1
ATOM 758 N N . TYR A 1 97 ? -4.666 -7.223 -0.774 1.00 89.38 97 TYR A N 1
ATOM 759 C CA . TYR A 1 97 ? -4.539 -6.027 0.060 1.00 89.38 97 TYR A CA 1
ATOM 760 C C . TYR A 1 97 ? -5.842 -5.235 0.203 1.00 89.38 97 TYR A C 1
ATOM 762 O O . TYR A 1 97 ? -5.880 -4.324 1.024 1.00 89.38 97 TYR A O 1
ATOM 770 N N . PHE A 1 98 ? -6.900 -5.569 -0.549 1.00 87.56 98 PHE A N 1
ATOM 771 C CA . PHE A 1 98 ? -8.184 -4.859 -0.460 1.00 87.56 98 PHE A CA 1
ATOM 772 C C . PHE A 1 98 ? -8.942 -5.140 0.837 1.00 87.56 98 PHE A C 1
ATOM 774 O O . PHE A 1 98 ? -9.729 -4.302 1.275 1.00 87.56 98 PHE A O 1
ATOM 781 N N . GLU A 1 99 ? -8.708 -6.290 1.468 1.00 86.62 99 GLU A N 1
ATOM 782 C CA . GLU A 1 99 ? -9.358 -6.618 2.732 1.00 86.62 99 GLU A CA 1
ATOM 783 C C . GLU A 1 99 ? -8.995 -5.603 3.821 1.00 86.62 99 GLU A C 1
ATOM 785 O O . GLU A 1 99 ? -7.826 -5.259 4.022 1.00 86.62 99 GLU A O 1
ATOM 790 N N . ASN A 1 100 ? -10.019 -5.144 4.546 1.00 83.88 100 ASN A N 1
ATOM 791 C CA . ASN A 1 100 ? -9.906 -4.156 5.620 1.00 83.88 100 ASN A CA 1
ATOM 792 C C . ASN A 1 100 ? -9.316 -2.805 5.169 1.00 83.88 100 ASN A C 1
ATOM 794 O O . ASN A 1 100 ? -8.673 -2.128 5.962 1.00 83.88 100 ASN A O 1
ATOM 798 N N . THR A 1 101 ? -9.486 -2.426 3.899 1.00 86.44 101 THR A N 1
ATOM 799 C CA . THR A 1 101 ? -9.105 -1.097 3.399 1.00 86.44 101 THR A CA 1
ATOM 800 C C . THR A 1 101 ? -10.266 -0.118 3.540 1.00 86.44 101 THR A C 1
ATOM 802 O O . THR A 1 101 ? -11.333 -0.341 2.974 1.00 86.44 101 THR A O 1
ATOM 805 N N . ASP A 1 102 ? -10.030 0.999 4.225 1.00 87.25 102 ASP A N 1
ATOM 806 C CA . ASP A 1 102 ? -11.019 2.065 4.407 1.00 87.25 102 ASP A CA 1
ATOM 807 C C . ASP A 1 102 ? -11.026 3.060 3.241 1.00 87.25 102 ASP A C 1
ATOM 809 O O . ASP A 1 102 ? -12.059 3.630 2.891 1.00 87.25 102 ASP A O 1
ATOM 813 N N . CYS A 1 103 ? -9.861 3.284 2.627 1.00 87.56 103 CYS A N 1
ATOM 814 C CA . CYS A 1 103 ? -9.700 4.207 1.510 1.00 87.56 103 CYS A CA 1
ATOM 815 C C . CYS A 1 103 ? -8.725 3.649 0.472 1.00 87.56 103 CYS A C 1
ATOM 817 O O . CYS A 1 103 ? -7.620 3.226 0.810 1.00 87.56 103 CYS A O 1
ATOM 819 N N . LEU A 1 104 ? -9.120 3.685 -0.800 1.00 88.50 104 LEU A N 1
ATOM 820 C CA . LEU A 1 104 ? -8.270 3.327 -1.930 1.00 88.50 104 LEU A CA 1
ATOM 821 C C . LEU A 1 104 ? -7.847 4.590 -2.684 1.00 88.50 104 LEU A C 1
ATOM 823 O O . LEU A 1 104 ? -8.687 5.332 -3.188 1.00 88.50 104 LEU A O 1
ATOM 827 N N . VAL A 1 105 ? -6.541 4.786 -2.822 1.00 87.00 105 VAL A N 1
ATOM 828 C CA . VAL A 1 105 ? -5.932 5.805 -3.678 1.00 87.00 105 VAL A CA 1
ATOM 829 C C . VAL A 1 105 ? -5.340 5.093 -4.889 1.00 87.00 105 VAL A C 1
ATOM 831 O O . VAL A 1 105 ? -4.459 4.250 -4.746 1.00 87.00 105 VAL A O 1
ATOM 834 N N . SER A 1 106 ? -5.830 5.412 -6.084 1.00 84.38 106 SER A N 1
ATOM 835 C CA . SER A 1 106 ? -5.338 4.841 -7.341 1.00 84.38 106 SER A CA 1
ATOM 836 C C . SER A 1 106 ? -4.792 5.946 -8.239 1.00 84.38 106 SER A C 1
ATOM 838 O O . SER A 1 106 ? -5.561 6.805 -8.665 1.00 84.38 106 SER A O 1
ATOM 840 N N . ASN A 1 107 ? -3.490 5.914 -8.546 1.00 73.75 107 ASN A N 1
ATOM 841 C CA . ASN A 1 107 ? -2.898 6.738 -9.608 1.00 73.75 107 ASN A CA 1
ATOM 842 C C . ASN A 1 107 ? -2.792 5.908 -10.895 1.00 73.75 107 ASN A C 1
ATOM 844 O O . ASN A 1 107 ? -2.186 4.831 -10.895 1.00 73.75 107 ASN A O 1
ATOM 848 N N . HIS A 1 108 ? -3.380 6.411 -11.978 1.00 65.88 108 HIS A N 1
ATOM 849 C CA . HIS A 1 108 ? -3.260 5.827 -13.314 1.00 65.88 108 HIS A CA 1
ATOM 850 C C . HIS A 1 108 ? -2.021 6.340 -14.038 1.00 65.88 108 HIS A C 1
ATOM 852 O O . HIS A 1 108 ? -1.723 7.547 -13.907 1.00 65.88 108 HIS A O 1
#

Secondary structure (DSSP, 8-state):
----------S---HHHHHHHHHHHHS-TT-SEEEEEEEE-TTSSHHHHHHHHTT---S-----SSEEEEEEEETTEEEEEEEE---TTTGGGGGGG-TT-SEEEEE-